Protein AF-A0A6J4S2S5-F1 (afdb_monomer)

Nearest PDB structures (foldseek):
  2bx9-assembly1_A  TM=9.105E-01  e=3.786E-03  Bacillus subtilis
  2bx9-assembly1_L  TM=9.161E-01  e=1.054E-02  Bacillus subtilis
  3ld0-assembly4_l  TM=9.106E-01  e=1.484E-02  Bacillus lichenifo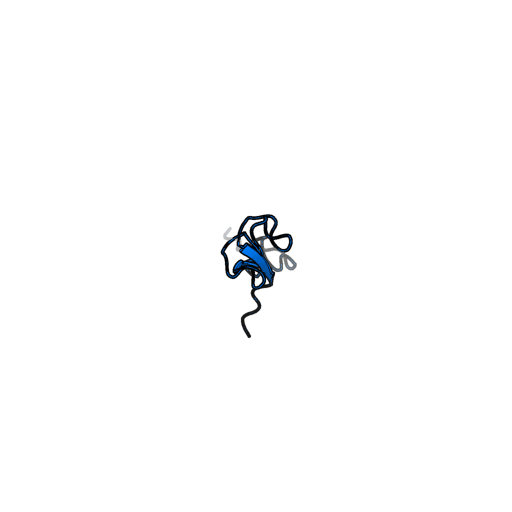rmis DSM 13 = ATCC 14580
  3ld0-assembly1_A  TM=9.227E-01  e=1.760E-02  Bacillus licheniformis DSM 13 = ATCC 14580
  3ld0-assembly4_b  TM=8.167E-01  e=6.881E-03  Bacillus licheniformis DSM 13 = ATCC 14580

Structure (mmCIF, N/CA/C/O backbone):
data_AF-A0A6J4S2S5-F1
#
_entry.id   AF-A0A6J4S2S5-F1
#
loop_
_atom_site.group_PDB
_atom_site.id
_atom_site.type_symbol
_atom_site.label_atom_id
_atom_site.label_alt_id
_atom_site.label_comp_id
_atom_site.label_asym_id
_atom_site.label_entity_id
_atom_site.label_seq_id
_atom_site.pdbx_PDB_ins_code
_atom_site.Cartn_x
_atom_site.Cartn_y
_atom_site.Cartn_z
_atom_site.occupancy
_atom_site.B_iso_or_equiv
_atom_site.auth_seq_id
_atom_site.auth_comp_id
_atom_site.auth_asym_id
_atom_site.auth_atom_id
_atom_site.pdbx_PDB_model_num
ATOM 1 N N . MET A 1 1 ? 31.293 -11.361 -47.521 1.00 46.62 1 MET A N 1
ATOM 2 C CA . MET A 1 1 ? 30.974 -12.351 -46.473 1.00 46.62 1 MET A CA 1
ATOM 3 C C . MET A 1 1 ? 29.811 -11.782 -45.675 1.00 46.62 1 MET A C 1
ATOM 5 O O . MET A 1 1 ? 30.036 -10.957 -44.804 1.00 46.62 1 MET A O 1
ATOM 9 N N . THR A 1 2 ? 28.579 -12.109 -46.062 1.00 54.09 2 THR A N 1
ATOM 10 C CA . THR A 1 2 ? 27.367 -11.689 -45.3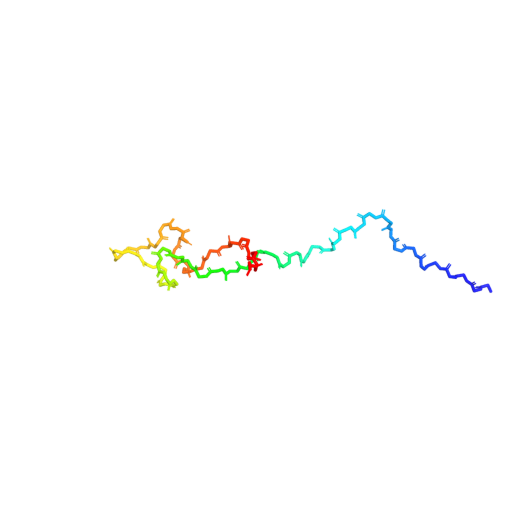42 1.00 54.09 2 THR A CA 1
ATOM 11 C C . THR A 1 2 ? 27.010 -12.813 -44.384 1.00 54.09 2 THR A C 1
ATOM 13 O O . THR A 1 2 ? 26.514 -13.835 -44.847 1.00 54.09 2 THR A O 1
ATOM 16 N N . ASN A 1 3 ? 27.285 -12.648 -43.087 1.00 57.94 3 ASN A N 1
ATOM 17 C CA . ASN A 1 3 ? 26.894 -13.629 -42.077 1.00 57.94 3 ASN A CA 1
ATOM 18 C C . ASN A 1 3 ? 25.863 -13.049 -41.110 1.00 57.94 3 ASN A C 1
ATOM 20 O O . ASN A 1 3 ? 26.160 -12.267 -40.214 1.00 57.94 3 ASN A O 1
ATOM 24 N N . ASN A 1 4 ? 24.643 -13.494 -41.381 1.00 67.19 4 ASN A N 1
ATOM 25 C CA . ASN A 1 4 ? 23.489 -13.611 -40.516 1.00 67.19 4 ASN A CA 1
ATOM 26 C C . ASN A 1 4 ? 23.805 -14.395 -39.225 1.00 67.19 4 ASN A C 1
ATOM 28 O O . ASN A 1 4 ? 24.000 -15.607 -39.297 1.00 67.19 4 ASN A O 1
ATOM 32 N N . SER A 1 5 ? 23.800 -13.705 -38.085 1.00 48.03 5 SER A N 1
ATOM 33 C CA . SER A 1 5 ? 23.668 -14.261 -36.727 1.00 48.03 5 SER A CA 1
ATOM 34 C C . SER A 1 5 ? 23.161 -13.109 -35.844 1.00 48.03 5 SER A C 1
ATOM 36 O O . SER A 1 5 ? 23.949 -12.332 -35.318 1.00 48.03 5 SER A O 1
ATOM 38 N N . ASP A 1 6 ? 21.876 -12.755 -35.841 1.00 60.56 6 ASP A N 1
ATOM 39 C CA . ASP A 1 6 ? 20.802 -13.526 -35.199 1.00 60.56 6 ASP A CA 1
ATOM 40 C C . ASP A 1 6 ? 21.314 -14.669 -34.321 1.00 60.56 6 ASP A C 1
ATOM 42 O O . ASP A 1 6 ? 21.412 -15.809 -34.755 1.00 60.56 6 ASP A O 1
ATOM 46 N N . GLU A 1 7 ? 21.709 -14.336 -33.095 1.00 57.25 7 GLU A N 1
ATOM 47 C CA . GLU A 1 7 ? 21.763 -15.332 -32.029 1.00 57.25 7 GLU A CA 1
ATOM 48 C C . GLU A 1 7 ? 21.424 -14.658 -30.695 1.00 57.25 7 GLU A C 1
ATOM 50 O O . GLU A 1 7 ? 22.258 -14.442 -29.811 1.00 57.25 7 GLU A O 1
ATOM 55 N N . ALA A 1 8 ? 20.152 -14.266 -30.577 1.00 55.69 8 ALA A N 1
ATOM 56 C CA . ALA A 1 8 ? 19.510 -14.169 -29.276 1.00 55.69 8 ALA A CA 1
ATOM 57 C C . ALA A 1 8 ? 19.635 -15.541 -28.592 1.00 55.69 8 ALA A C 1
ATOM 59 O O . ALA A 1 8 ? 19.341 -16.578 -29.187 1.00 55.69 8 ALA A O 1
ATOM 60 N N . LYS A 1 9 ? 20.138 -15.558 -27.358 1.00 53.62 9 LYS A N 1
ATOM 61 C CA . LYS A 1 9 ? 20.442 -16.804 -26.649 1.00 53.62 9 LYS A CA 1
ATOM 62 C C . LYS A 1 9 ? 19.136 -17.520 -26.273 1.00 53.62 9 LYS A C 1
ATOM 64 O O . LYS A 1 9 ? 18.253 -16.873 -25.708 1.00 53.62 9 LYS A O 1
ATOM 69 N N . PRO A 1 10 ? 18.993 -18.832 -26.536 1.00 50.62 10 PRO A N 1
ATOM 70 C CA . PRO A 1 10 ? 17.817 -19.578 -26.112 1.00 50.62 10 PRO A CA 1
ATOM 71 C C . PRO A 1 10 ? 17.882 -19.755 -24.591 1.00 50.62 10 PRO A C 1
ATOM 73 O O . PRO A 1 10 ? 18.769 -20.435 -24.077 1.00 50.62 10 PRO A O 1
ATOM 76 N N . GLY A 1 11 ? 16.974 -19.092 -23.874 1.00 55.34 11 GLY A N 1
ATOM 77 C CA . GLY A 1 11 ? 16.896 -19.133 -22.409 1.00 55.34 11 GLY A CA 1
ATOM 78 C C . GLY A 1 11 ? 16.686 -17.780 -21.731 1.00 55.34 11 GLY A C 1
ATOM 79 O O . GLY A 1 11 ? 16.453 -17.754 -20.527 1.00 55.34 11 GLY A O 1
ATOM 80 N N . ASP A 1 12 ? 16.721 -16.670 -22.472 1.00 53.69 12 ASP A N 1
ATOM 81 C CA . ASP A 1 12 ? 16.332 -15.359 -21.938 1.00 53.69 12 ASP A CA 1
ATOM 82 C C . ASP A 1 12 ? 14.800 -15.216 -21.988 1.00 53.69 12 ASP A C 1
ATOM 84 O O . ASP A 1 12 ? 14.218 -14.508 -22.812 1.00 53.69 12 ASP A O 1
ATOM 88 N N . GLU A 1 13 ? 14.119 -15.980 -21.132 1.00 55.47 13 GLU A N 1
ATOM 89 C CA . GLU A 1 13 ? 12.680 -15.858 -20.914 1.00 55.47 13 GLU A CA 1
ATOM 90 C C . GLU A 1 13 ? 12.395 -14.640 -20.025 1.00 55.47 13 GLU A C 1
ATOM 92 O O . GLU A 1 13 ? 12.086 -14.759 -18.844 1.00 55.47 13 GLU A O 1
ATOM 97 N N . VAL A 1 14 ? 12.435 -13.468 -20.669 1.00 52.81 14 VAL A N 1
ATOM 98 C CA . VAL A 1 14 ? 11.939 -12.158 -20.211 1.00 52.81 14 VAL A CA 1
ATOM 99 C C . VAL A 1 14 ? 13.011 -11.258 -19.552 1.00 52.81 14 VAL A C 1
ATOM 101 O O . VAL A 1 14 ? 13.413 -11.501 -18.413 1.00 52.81 14 VAL A O 1
ATOM 104 N N . PRO A 1 15 ? 13.440 -10.151 -20.207 1.00 52.16 15 PRO A N 1
ATOM 105 C CA . PRO A 1 15 ? 14.208 -9.101 -19.535 1.00 52.16 15 PRO A CA 1
ATOM 106 C C . PRO A 1 15 ? 13.411 -8.545 -18.341 1.00 52.16 15 P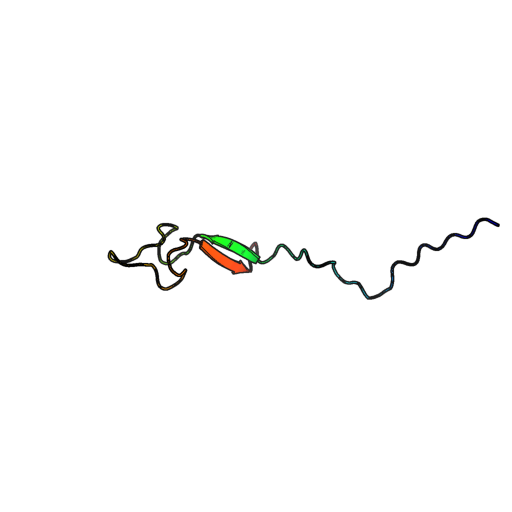RO A C 1
ATOM 108 O O . PRO A 1 15 ? 12.190 -8.420 -18.449 1.00 52.16 15 PRO A O 1
ATOM 111 N N . PRO A 1 16 ? 14.052 -8.192 -17.207 1.00 51.31 16 PRO A N 1
ATOM 112 C CA . PRO A 1 16 ? 13.366 -7.760 -15.993 1.00 51.31 16 PRO A CA 1
ATOM 113 C C . PRO A 1 16 ? 12.568 -6.476 -16.244 1.00 51.31 16 PRO A C 1
ATOM 115 O O . PRO A 1 16 ? 13.069 -5.356 -16.223 1.00 51.31 16 PRO A O 1
ATOM 118 N N . GLY A 1 17 ? 11.294 -6.716 -16.508 1.00 49.94 17 GLY A N 1
ATOM 119 C CA . GLY A 1 17 ? 10.206 -5.791 -16.774 1.00 49.94 17 GLY A CA 1
ATOM 120 C C . GLY A 1 17 ? 8.884 -6.556 -16.695 1.00 49.94 17 GLY A C 1
ATOM 121 O O . GLY A 1 17 ? 7.935 -6.216 -17.394 1.00 49.94 17 GLY A O 1
ATOM 122 N N . THR A 1 18 ? 8.835 -7.624 -15.884 1.00 52.41 18 THR A N 1
ATOM 123 C CA . THR A 1 18 ? 7.624 -8.385 -15.562 1.00 52.41 18 THR A CA 1
ATOM 124 C C . THR A 1 18 ? 6.654 -7.461 -14.835 1.00 52.41 18 THR A C 1
ATOM 126 O O . THR A 1 18 ? 6.613 -7.402 -13.605 1.00 52.41 18 THR A O 1
ATOM 129 N N . GLY A 1 19 ? 5.903 -6.696 -15.622 1.00 53.84 19 GLY A N 1
ATOM 130 C CA . GLY A 1 19 ? 4.787 -5.859 -15.214 1.00 53.84 19 GLY A CA 1
ATOM 131 C C . GLY A 1 19 ? 3.612 -6.705 -14.747 1.00 53.84 19 GLY A C 1
ATOM 132 O O . GLY A 1 19 ? 2.555 -6.684 -15.358 1.00 53.84 19 GLY A O 1
ATOM 133 N N . GLN A 1 20 ? 3.813 -7.477 -13.684 1.00 47.50 20 GLN A N 1
ATOM 134 C CA . GLN A 1 20 ? 2.735 -8.130 -12.947 1.00 47.50 20 GLN A CA 1
ATOM 135 C C . GLN A 1 20 ? 2.698 -7.709 -11.484 1.00 47.50 20 GLN A C 1
ATOM 137 O O . GLN A 1 20 ? 1.759 -8.071 -10.797 1.00 47.50 20 GLN A O 1
ATOM 142 N N . SER A 1 21 ? 3.636 -6.884 -11.014 1.00 52.62 21 SER A N 1
ATOM 143 C CA . SER A 1 21 ? 3.520 -6.188 -9.731 1.00 52.62 21 SER A CA 1
ATOM 144 C C . SER A 1 21 ? 3.117 -4.742 -10.000 1.00 52.62 21 SER A C 1
ATOM 146 O O . SER A 1 21 ? 3.968 -3.907 -10.298 1.00 52.62 21 SER A O 1
ATOM 148 N N . GLY A 1 22 ? 1.819 -4.454 -9.952 1.00 63.72 22 GLY A N 1
ATOM 149 C CA . GLY A 1 22 ? 1.307 -3.087 -9.999 1.00 63.72 22 GLY A CA 1
ATOM 150 C C . GLY A 1 22 ? 1.073 -2.564 -8.586 1.00 63.72 22 GLY A C 1
ATOM 151 O O . GLY A 1 22 ? 0.740 -3.323 -7.672 1.00 63.72 22 GLY A O 1
ATOM 152 N N . GLU A 1 23 ? 1.248 -1.262 -8.385 1.00 70.62 23 GLU A N 1
ATOM 153 C CA . GLU A 1 23 ? 0.726 -0.615 -7.184 1.00 70.62 23 GLU A CA 1
ATOM 154 C C . GLU A 1 23 ? -0.800 -0.644 -7.248 1.00 70.62 23 GLU A C 1
ATOM 156 O O . GLU A 1 23 ? -1.434 0.099 -7.996 1.00 70.62 23 GLU A O 1
ATOM 161 N N . ALA A 1 24 ? -1.388 -1.554 -6.478 1.00 82.50 24 ALA A N 1
ATOM 162 C CA . ALA A 1 24 ? -2.822 -1.650 -6.306 1.00 82.50 24 ALA A CA 1
ATOM 163 C C . ALA A 1 24 ? -3.251 -0.774 -5.128 1.00 82.50 24 ALA A C 1
ATOM 165 O O . ALA A 1 24 ? -2.525 -0.609 -4.141 1.00 82.50 24 ALA A O 1
ATOM 166 N N . VAL A 1 25 ? -4.464 -0.231 -5.208 1.00 88.06 25 VAL A N 1
ATOM 167 C CA . VAL A 1 25 ? -5.080 0.482 -4.085 1.00 88.06 25 VAL A CA 1
ATOM 168 C C . VAL A 1 25 ? -5.159 -0.462 -2.890 1.00 88.06 25 VAL A C 1
ATOM 170 O O . VAL A 1 25 ? -5.626 -1.593 -3.012 1.00 88.06 25 VAL A O 1
ATOM 173 N N . CYS A 1 26 ? -4.701 -0.011 -1.721 1.00 91.56 26 CYS A N 1
ATOM 174 C CA . CYS A 1 26 ? -4.763 -0.822 -0.514 1.00 91.56 26 CYS A CA 1
ATOM 175 C C . CYS A 1 26 ? -6.236 -1.056 -0.129 1.00 91.56 26 CYS A C 1
ATOM 177 O O . CYS A 1 26 ? -6.893 -0.105 0.301 1.00 91.56 26 CYS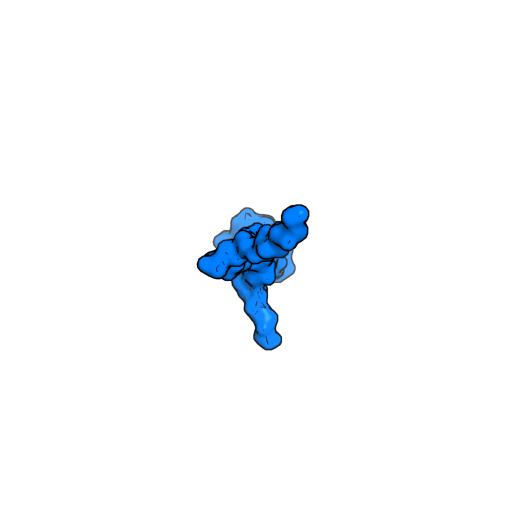 A O 1
ATOM 179 N N . PRO A 1 27 ? -6.753 -2.300 -0.170 1.00 88.38 27 PRO A N 1
ATOM 180 C CA . PRO A 1 27 ? -8.167 -2.584 0.101 1.00 88.38 27 PRO A CA 1
ATOM 181 C C . PRO A 1 27 ? -8.539 -2.410 1.580 1.00 88.38 27 PRO A C 1
ATOM 183 O O . PRO A 1 27 ? -9.697 -2.507 1.964 1.00 88.38 27 PRO A O 1
ATOM 186 N N . ARG A 1 28 ? -7.546 -2.191 2.451 1.00 88.12 28 ARG A N 1
ATOM 187 C CA . ARG A 1 28 ? -7.761 -1.998 3.887 1.00 88.12 28 ARG A CA 1
ATOM 188 C C . ARG A 1 28 ? -8.100 -0.553 4.242 1.00 88.12 28 ARG A C 1
ATOM 190 O O . ARG A 1 28 ? -8.774 -0.319 5.240 1.00 88.12 28 ARG A O 1
ATOM 197 N N . CYS A 1 29 ? -7.548 0.401 3.496 1.00 93.12 29 CYS A N 1
ATOM 198 C CA . CYS A 1 29 ? -7.738 1.833 3.719 1.00 93.12 29 CYS A CA 1
ATOM 199 C C . CYS A 1 29 ? -8.314 2.554 2.496 1.00 93.12 29 CYS A C 1
ATOM 201 O O . CYS A 1 29 ? -8.399 3.780 2.521 1.00 93.12 29 CYS A O 1
ATOM 203 N N . ASP A 1 30 ? -8.673 1.822 1.439 1.00 90.06 30 ASP A N 1
ATOM 204 C CA . ASP A 1 30 ? -9.199 2.365 0.181 1.00 90.06 30 ASP A CA 1
ATOM 205 C C . ASP A 1 30 ? -8.310 3.470 -0.414 1.00 90.06 30 ASP A C 1
ATOM 207 O O . ASP A 1 30 ? -8.773 4.513 -0.862 1.00 90.06 30 ASP A O 1
ATOM 211 N N . GLY A 1 31 ? -6.987 3.300 -0.345 1.00 90.25 31 GLY A N 1
ATOM 212 C CA . GLY A 1 31 ? -6.054 4.318 -0.848 1.00 90.25 31 GLY A CA 1
ATOM 213 C C . GLY A 1 31 ? -5.792 5.481 0.109 1.00 90.25 31 GLY A C 1
ATOM 214 O O . GLY A 1 31 ? -4.880 6.267 -0.118 1.00 90.25 31 GLY A O 1
ATOM 215 N N . SER A 1 32 ? -6.510 5.569 1.231 1.00 92.44 32 SER A N 1
ATOM 216 C CA . SER A 1 32 ? -6.392 6.697 2.168 1.00 92.44 32 SER A CA 1
ATOM 217 C C . SER A 1 32 ? -5.068 6.724 2.943 1.00 92.44 32 SER A C 1
ATOM 219 O O . SER A 1 32 ? -4.776 7.698 3.632 1.00 92.44 32 SER A O 1
ATOM 221 N N . GLY A 1 33 ? -4.311 5.620 2.955 1.00 92.81 33 GLY A N 1
ATOM 222 C CA . GLY A 1 33 ? -3.085 5.474 3.756 1.00 92.81 33 GLY A CA 1
ATOM 223 C C . GLY A 1 33 ? -3.318 5.458 5.275 1.00 92.81 33 GLY A C 1
ATOM 224 O O . GLY A 1 33 ? -2.394 5.225 6.049 1.00 92.81 33 GLY A O 1
ATOM 225 N N . ARG A 1 34 ? -4.559 5.639 5.739 1.00 94.00 34 ARG A N 1
ATOM 226 C CA . ARG A 1 34 ? -4.926 5.698 7.158 1.00 94.00 34 ARG A CA 1
ATOM 227 C C . ARG A 1 34 ? -6.121 4.806 7.457 1.00 94.00 34 ARG A C 1
ATOM 229 O O . ARG A 1 34 ? -7.054 4.724 6.666 1.00 94.00 34 ARG A O 1
ATOM 236 N N . VAL A 1 35 ? -6.117 4.166 8.621 1.00 91.56 35 VAL A N 1
ATOM 237 C CA . VAL A 1 35 ? -7.264 3.409 9.149 1.00 91.56 35 VAL A CA 1
ATOM 238 C C . VAL A 1 35 ? -7.451 3.748 10.615 1.00 91.56 35 VAL A C 1
ATOM 240 O O . VAL A 1 35 ? -6.490 3.804 11.378 1.00 91.56 35 VAL A O 1
ATOM 243 N N . LYS A 1 36 ? -8.708 3.965 11.019 1.00 86.94 36 LYS A N 1
ATOM 244 C CA . LYS A 1 36 ? -9.091 4.275 12.409 1.00 86.94 36 LYS A CA 1
ATOM 245 C C . LYS A 1 36 ? -8.313 5.454 13.025 1.00 86.94 36 LYS A C 1
ATOM 247 O O . LYS A 1 36 ? -8.049 5.464 14.220 1.00 86.94 36 LYS A O 1
ATOM 252 N N . GLY A 1 37 ? -7.944 6.440 12.203 1.00 86.94 37 GLY A N 1
ATOM 253 C CA . GLY A 1 37 ? -7.211 7.637 12.636 1.00 86.94 37 GLY A CA 1
ATOM 254 C C . GLY A 1 37 ? -5.694 7.463 12.781 1.00 86.94 37 GLY A C 1
ATOM 255 O O . GLY A 1 37 ? -5.018 8.442 13.081 1.00 86.94 37 GLY A O 1
ATOM 256 N N . GLY A 1 38 ? -5.156 6.265 12.532 1.00 91.75 38 GLY A N 1
ATOM 257 C CA . GLY A 1 38 ? -3.719 5.979 12.508 1.00 91.75 38 GLY A CA 1
ATOM 258 C C . GLY A 1 38 ? -3.213 5.602 11.114 1.00 91.75 38 GLY A C 1
ATOM 259 O O . GLY A 1 38 ? -3.993 5.462 10.169 1.00 91.75 38 GLY A O 1
ATOM 260 N N . GLU A 1 39 ? -1.898 5.437 10.986 1.00 93.81 39 GLU A N 1
ATOM 261 C CA . GLU A 1 39 ? -1.266 4.958 9.754 1.00 93.81 39 GLU A CA 1
ATOM 262 C C . GLU A 1 39 ? -1.742 3.541 9.410 1.00 93.81 39 GLU A C 1
ATOM 264 O O . GLU A 1 39 ? -1.917 2.700 10.294 1.00 93.81 39 GLU A O 1
ATOM 269 N N . CYS A 1 40 ? -2.002 3.270 8.128 1.00 94.38 40 CYS A N 1
ATOM 270 C CA . CYS A 1 40 ? -2.494 1.967 7.705 1.00 94.38 40 CYS A CA 1
ATOM 271 C C . CYS A 1 40 ? -1.398 0.899 7.812 1.00 94.38 40 CYS A C 1
ATOM 273 O O . CYS A 1 40 ? -0.453 0.945 7.028 1.00 94.38 40 CYS A O 1
ATOM 275 N N . PRO A 1 41 ? -1.545 -0.135 8.666 1.00 91.12 41 PRO A N 1
ATOM 276 C CA . PRO A 1 41 ? -0.501 -1.140 8.845 1.00 91.12 41 PRO A CA 1
ATOM 277 C C . PRO A 1 41 ? -0.461 -2.182 7.717 1.00 91.12 41 PRO A C 1
ATOM 279 O O . PRO A 1 41 ? 0.361 -3.085 7.763 1.00 91.12 41 PRO A O 1
ATOM 282 N N . ALA A 1 42 ? -1.371 -2.119 6.731 1.00 86.69 42 ALA A N 1
ATOM 283 C CA . ALA A 1 42 ? -1.300 -2.994 5.550 1.00 86.69 42 ALA A CA 1
ATOM 284 C C . ALA A 1 42 ? -0.367 -2.433 4.474 1.00 86.69 42 ALA A C 1
ATOM 286 O O . ALA A 1 42 ? 0.290 -3.204 3.789 1.00 86.69 42 ALA A O 1
ATOM 287 N N . CYS A 1 43 ? -0.335 -1.110 4.322 1.00 92.12 43 CYS A N 1
ATOM 288 C CA . CYS A 1 43 ? 0.481 -0.436 3.317 1.00 92.12 43 CYS A CA 1
ATOM 289 C C . CYS A 1 43 ? 1.607 0.416 3.929 1.00 92.12 43 CYS A C 1
ATOM 291 O O . CYS A 1 43 ? 2.424 0.952 3.201 1.00 92.12 43 CYS A O 1
ATOM 293 N N . GLY A 1 44 ? 1.648 0.581 5.256 1.00 90.56 44 GLY A N 1
ATOM 294 C CA . GLY A 1 44 ? 2.616 1.459 5.924 1.00 90.56 44 GLY A CA 1
ATOM 295 C C . GLY A 1 44 ? 2.404 2.938 5.596 1.00 90.56 44 GLY A C 1
ATOM 296 O O . GLY A 1 44 ? 3.359 3.670 5.386 1.00 90.56 44 GLY A O 1
ATOM 297 N N . GLY A 1 45 ? 1.148 3.372 5.453 1.00 92.62 45 GLY A N 1
ATOM 298 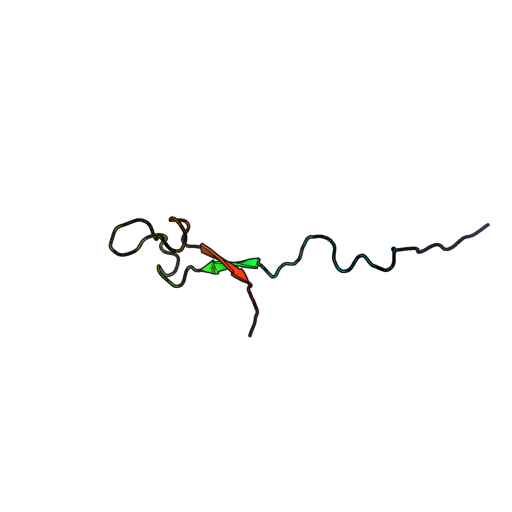C CA . GLY A 1 45 ? 0.834 4.786 5.204 1.00 92.62 45 GLY A CA 1
ATOM 299 C C . GLY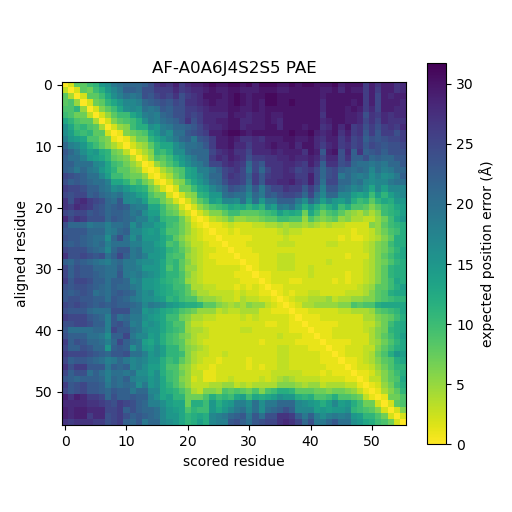 A 1 45 ? 0.805 5.233 3.743 1.00 92.62 45 GLY A C 1
ATOM 300 O O . GLY A 1 45 ? 0.264 6.298 3.459 1.00 92.62 45 GLY A O 1
ATOM 301 N N . THR A 1 46 ? 1.295 4.421 2.806 1.00 91.06 46 THR A N 1
ATOM 302 C CA . THR A 1 46 ? 1.387 4.785 1.377 1.00 91.06 46 THR A CA 1
ATOM 303 C C . THR A 1 46 ? 0.037 4.880 0.662 1.00 91.06 46 THR A C 1
ATOM 305 O O . THR A 1 46 ? -0.097 5.617 -0.305 1.00 91.06 46 THR A O 1
ATOM 308 N N . GLY A 1 47 ? -0.971 4.126 1.113 1.00 90.81 47 GLY A N 1
ATOM 309 C CA . GLY A 1 47 ? -2.261 3.988 0.426 1.00 90.81 47 GLY A CA 1
ATOM 310 C C . GLY A 1 47 ? -2.247 2.964 -0.715 1.00 90.81 47 GLY A C 1
ATOM 311 O O . GLY A 1 47 ? -3.304 2.469 -1.101 1.00 90.81 47 GLY A O 1
ATOM 312 N N . THR A 1 48 ? -1.074 2.550 -1.186 1.00 89.31 48 THR A N 1
ATOM 313 C CA . THR A 1 48 ? -0.900 1.532 -2.228 1.00 89.31 48 THR A CA 1
ATOM 314 C C . THR A 1 48 ? -0.139 0.323 -1.693 1.00 89.31 48 THR A C 1
ATOM 316 O O . THR A 1 48 ? 0.689 0.431 -0.788 1.00 89.31 48 THR A O 1
ATOM 319 N N . VAL A 1 49 ? -0.446 -0.860 -2.216 1.00 86.56 49 VAL A N 1
ATOM 320 C CA . VAL A 1 49 ? 0.284 -2.099 -1.931 1.00 86.56 49 VAL A CA 1
ATOM 321 C C . VAL A 1 49 ? 0.800 -2.678 -3.236 1.00 86.56 49 VAL A C 1
ATOM 323 O O . VAL A 1 49 ? 0.110 -2.654 -4.253 1.00 86.56 49 VAL A O 1
ATOM 326 N N . THR A 1 50 ? 2.011 -3.220 -3.211 1.00 78.19 50 THR A N 1
ATOM 327 C CA . THR A 1 50 ? 2.532 -3.997 -4.334 1.00 78.19 50 THR A CA 1
ATOM 328 C C . THR A 1 50 ? 1.822 -5.345 -4.331 1.00 78.19 50 THR A C 1
ATOM 33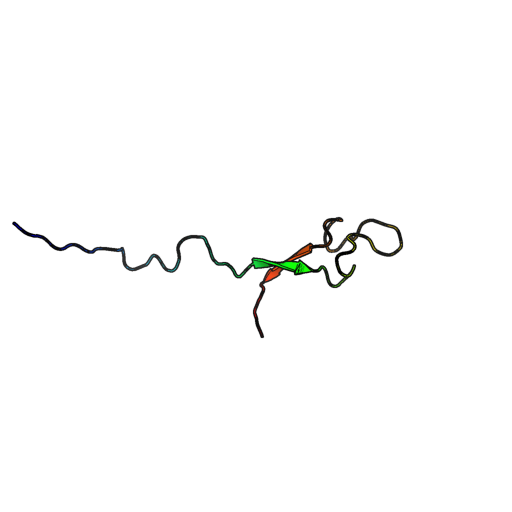0 O O . THR A 1 50 ? 2.135 -6.219 -3.522 1.00 78.19 50 THR A O 1
ATOM 333 N N . ALA A 1 51 ? 0.821 -5.488 -5.191 1.00 69.69 51 ALA A N 1
ATOM 334 C CA . ALA A 1 51 ? 0.112 -6.740 -5.394 1.00 69.69 51 ALA A CA 1
ATOM 335 C C . ALA A 1 51 ? 0.469 -7.291 -6.770 1.00 69.69 51 ALA A C 1
ATOM 337 O O . ALA A 1 51 ? 0.748 -6.528 -7.699 1.00 69.69 51 ALA A O 1
ATOM 338 N N . LEU A 1 52 ? 0.434 -8.618 -6.898 1.00 55.50 52 LEU A N 1
ATOM 339 C CA . LEU A 1 52 ? 0.399 -9.222 -8.218 1.00 55.50 52 LEU A CA 1
ATOM 340 C C . LEU A 1 52 ? -0.920 -8.778 -8.864 1.00 55.50 52 LEU A C 1
ATOM 342 O O . LEU A 1 52 ? -1.988 -9.230 -8.450 1.00 55.50 52 LEU A O 1
ATOM 346 N N . VAL A 1 53 ? -0.858 -7.839 -9.806 1.00 57.03 53 VAL A N 1
ATOM 347 C CA . VAL A 1 53 ? -2.002 -7.446 -10.628 1.00 57.03 53 VAL A CA 1
ATOM 348 C C . VAL A 1 53 ? -2.178 -8.577 -11.631 1.00 57.03 53 VAL A C 1
ATOM 350 O O . VAL A 1 53 ? -1.616 -8.569 -12.719 1.00 57.03 53 VAL A O 1
ATOM 353 N N . GLY A 1 54 ? -2.844 -9.635 -11.177 1.00 49.81 54 GLY A N 1
ATOM 354 C CA . GLY A 1 54 ? -3.415 -10.648 -12.044 1.00 49.81 54 GLY A CA 1
ATOM 355 C C . GLY A 1 54 ? -4.789 -10.153 -12.450 1.00 49.81 54 GLY A C 1
ATOM 356 O O . GLY A 1 54 ? -5.714 -10.201 -11.640 1.00 49.81 54 GLY A O 1
ATOM 357 N N . ASP A 1 55 ? -4.899 -9.624 -13.664 1.00 43.28 55 ASP A N 1
ATOM 358 C CA . ASP A 1 55 ? -6.181 -9.325 -14.289 1.00 43.28 55 ASP A CA 1
ATOM 359 C C . ASP A 1 55 ? -6.967 -10.646 -14.394 1.00 43.28 55 ASP A C 1
ATOM 361 O O . ASP A 1 55 ? -6.554 -11.568 -15.101 1.00 43.28 55 ASP A O 1
ATOM 365 N N . ALA A 1 56 ? -8.036 -10.773 -13.604 1.00 46.44 56 ALA A N 1
ATOM 366 C CA . ALA A 1 56 ? -8.982 -11.888 -13.668 1.00 46.44 56 ALA A CA 1
ATOM 367 C C . ALA A 1 56 ? -10.077 -11.612 -14.703 1.00 46.44 56 ALA A C 1
ATOM 369 O O . ALA A 1 56 ? -10.507 -10.438 -14.801 1.00 46.44 56 ALA A O 1
#

pLDDT: mean 71.62, std 18.37, range [43.28, 94.38]

Secondary structure (DSSP, 8-state):
---------TT----S--TTEEEEE-TTTTTSSEETTEE-TTTTTSSEEEEE----

Sequence (56 aa):
MTNNSDEAKPGDEVPPGTGQSGEAVCPRCDGSGRVKGGECPACGGTGTVTALVGDA

Foldseek 3Di:
DDDDDPDPDPPCPDDPPPPQFDFDFDPQCRLQCDDPRHGDPVPRSRRTDRDRPPPD

Solvent-accessible surface area (backbone atoms only — not comparable to full-atom values): 3756 Å² total; per-residue (Å²): 138,91,80,91,69,91,72,80,68,93,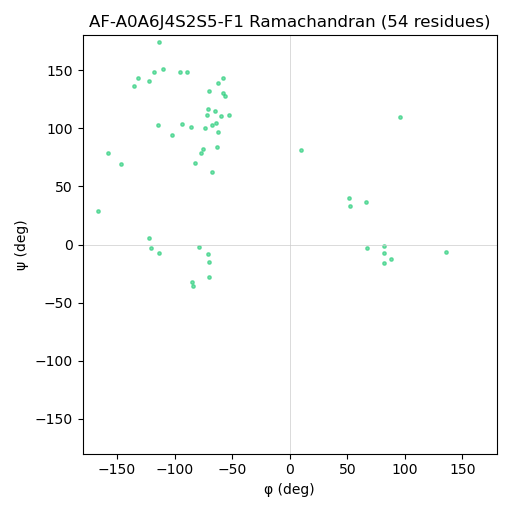79,76,85,66,76,98,69,80,85,37,64,40,80,37,69,25,86,84,37,74,43,64,14,39,42,98,94,40,69,20,86,87,41,72,42,68,12,40,31,85,36,74,58,71,88,125

InterPro domains:
  IPR036410 Heat shock protein DnaJ, cysteine-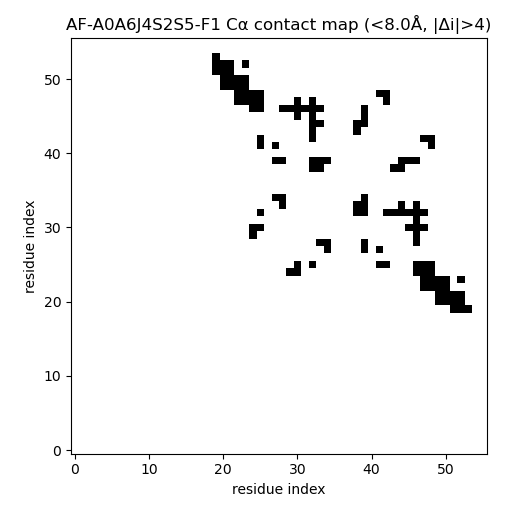rich domain superfamily [SSF57938] (23-49)

Mean predicted aligned error: 14.09 Å

Radius of gyration: 20.64 Å; Cα contacts (8 Å, |Δi|>4): 65; chains: 1; bounding box: 40×27×59 Å

Organism: NCBI:txid169976